Protein AF-A0A535RSL4-F1 (afdb_monomer)

Nearest PDB structures (foldseek):
  2das-assembly1_A  TM=6.069E-01  e=1.665E-01  Homo sapiens
  3ixe-assembly1_B  TM=5.047E-01  e=1.425E+00  Homo sapiens
  7y3m-assembly3_I  TM=3.852E-01  e=8.974E+00  Homo sapiens
  5b4x-assembly2_D  TM=2.053E-01  e=8.974E+00  Homo sapiens

Solvent-accessible surface area (backbone atoms only — not comparable to full-atom values): 4187 Å² total; per-residue (Å²): 116,40,81,55,97,92,42,82,23,79,32,69,41,57,46,48,49,68,71,56,75,73,74,74,82,42,99,47,47,14,72,60,80,61,48,46,43,80,45,72,92,49,41,45,72,56,91,95,43,41,19,46,25,68,66,40,29,34,75,62,65,75,37,77,78,77,75,133

Foldseek 3Di:
DDDDPNDDDPDPQRVCCVVVVNPDDAPAAAPQPRRHQPDCVAWDDADNGIHSHPVSCCVVVSDPPPDD

Mean predicted aligned error: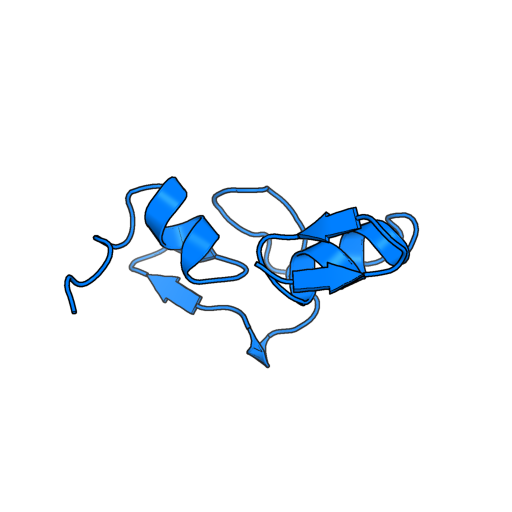 5.68 Å

Radius of gyration: 11.81 Å; Cα contacts (8 Å, |Δi|>4): 108; chains: 1; bounding box: 29×26×30 Å

pLDDT: mean 83.97, std 9.91, range [47.5, 93.56]

Sequence (68 aa):
MLEKRGELYCCPNCAEIATSGGGRTAAEKCAHCGNPIVDPSTHMTQGDATYCCNNCAIAAGATTPTSP

Structure (mmCIF, N/CA/C/O backbone):
data_AF-A0A535RSL4-F1
#
_entry.id   AF-A0A535RSL4-F1
#
loop_
_atom_site.group_PDB
_atom_site.id
_atom_site.type_symbol
_atom_site.label_atom_id
_atom_site.label_alt_id
_atom_site.label_comp_id
_atom_site.label_asym_id
_atom_site.label_entity_id
_atom_site.label_seq_id
_atom_site.pdbx_PDB_ins_code
_atom_site.Cartn_x
_atom_site.Cartn_y
_atom_site.Cartn_z
_atom_site.occupancy
_atom_site.B_iso_or_equiv
_atom_site.auth_seq_id
_atom_site.auth_comp_id
_atom_site.auth_asym_id
_atom_site.auth_atom_id
_atom_site.pdbx_PDB_model_num
ATOM 1 N N . MET A 1 1 ? -1.321 6.574 -10.016 1.00 81.06 1 MET A N 1
ATOM 2 C CA . MET A 1 1 ? -0.493 5.447 -10.504 1.00 81.06 1 MET A CA 1
ATOM 3 C C . MET A 1 1 ? 0.917 5.976 -10.730 1.00 81.06 1 MET A C 1
ATOM 5 O O . MET A 1 1 ? 1.042 7.157 -11.026 1.00 81.06 1 MET A O 1
ATOM 9 N N . LEU A 1 2 ? 1.946 5.158 -10.517 1.00 87.06 2 LEU A N 1
ATOM 10 C CA . LEU A 1 2 ? 3.367 5.512 -10.585 1.00 87.06 2 LEU A CA 1
ATOM 11 C C . LEU A 1 2 ? 4.058 4.637 -11.634 1.00 87.06 2 LEU A C 1
ATOM 13 O O . LEU A 1 2 ? 3.931 3.418 -11.566 1.00 87.06 2 LEU A O 1
ATOM 17 N N . GLU A 1 3 ? 4.822 5.231 -12.547 1.00 91.81 3 GLU A N 1
ATOM 18 C CA . GLU A 1 3 ? 5.637 4.478 -13.510 1.00 91.81 3 GLU A CA 1
ATOM 19 C C . GLU A 1 3 ? 7.060 4.274 -12.969 1.00 91.81 3 GLU A C 1
ATOM 21 O O . GLU A 1 3 ? 7.692 5.222 -12.497 1.00 91.81 3 GLU A O 1
ATOM 26 N N . LYS A 1 4 ? 7.594 3.049 -13.044 1.00 87.38 4 LYS A N 1
ATOM 27 C CA . LYS A 1 4 ? 8.984 2.735 -12.671 1.00 87.38 4 LYS A CA 1
ATOM 28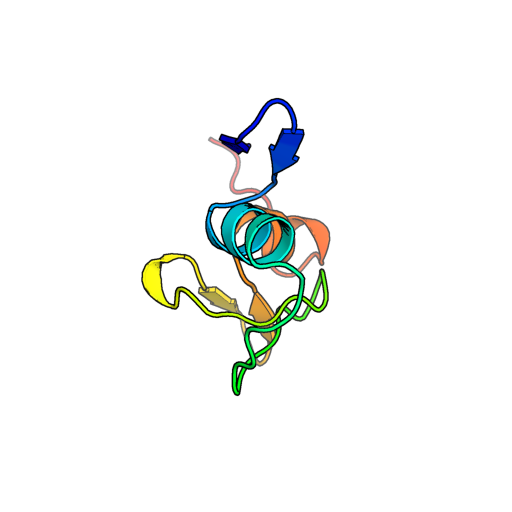 C C . LYS A 1 4 ? 9.536 1.631 -13.574 1.00 87.38 4 LYS A C 1
ATOM 30 O O . LYS A 1 4 ? 8.932 0.574 -13.683 1.00 87.38 4 LYS A O 1
ATOM 35 N N . ARG A 1 5 ? 10.692 1.863 -14.217 1.00 86.50 5 ARG A N 1
ATOM 36 C CA . ARG A 1 5 ? 11.334 0.914 -15.164 1.00 86.50 5 ARG A CA 1
ATOM 37 C C . ARG A 1 5 ? 10.423 0.431 -16.316 1.00 86.50 5 ARG A C 1
ATOM 39 O O . ARG A 1 5 ? 10.651 -0.640 -16.860 1.00 86.50 5 ARG A O 1
ATOM 46 N N . GLY A 1 6 ? 9.428 1.228 -16.710 1.00 88.69 6 GLY A N 1
ATOM 47 C CA . GLY A 1 6 ? 8.468 0.858 -17.759 1.00 88.69 6 GLY A CA 1
ATOM 48 C C . GLY A 1 6 ? 7.281 0.018 -17.272 1.00 88.69 6 GLY A C 1
ATOM 49 O O . GLY A 1 6 ? 6.481 -0.419 -18.090 1.00 88.69 6 GLY A O 1
ATOM 50 N N . GLU A 1 7 ? 7.141 -0.186 -15.960 1.00 89.56 7 GLU A N 1
ATOM 51 C CA . GLU A 1 7 ? 5.979 -0.830 -15.345 1.00 89.56 7 GLU A CA 1
ATOM 52 C C . GLU A 1 7 ? 5.145 0.175 -14.541 1.00 89.56 7 GLU A C 1
ATOM 54 O O . GLU A 1 7 ? 5.676 1.116 -13.939 1.00 89.56 7 GLU A O 1
ATOM 59 N N . LEU A 1 8 ? 3.828 -0.044 -14.521 1.00 90.75 8 LEU A N 1
ATOM 60 C CA . LEU A 1 8 ? 2.859 0.769 -13.791 1.00 90.75 8 LEU A CA 1
ATOM 61 C C . LEU A 1 8 ? 2.533 0.148 -12.433 1.00 90.75 8 LEU A C 1
ATOM 63 O O . LEU A 1 8 ? 2.133 -1.009 -12.335 1.00 90.75 8 LEU A O 1
ATOM 67 N N . TYR A 1 9 ? 2.628 0.962 -11.386 1.00 89.25 9 TYR A N 1
ATOM 68 C CA . TYR A 1 9 ? 2.388 0.572 -10.003 1.00 89.25 9 TYR A CA 1
ATOM 69 C C . TYR A 1 9 ? 1.328 1.454 -9.350 1.00 89.25 9 TYR A C 1
ATOM 71 O O . TYR A 1 9 ? 1.168 2.637 -9.665 1.00 89.25 9 TYR A O 1
ATOM 79 N N . CYS A 1 10 ? 0.600 0.898 -8.382 1.00 86.19 10 CYS A N 1
ATOM 80 C CA . CYS A 1 10 ? -0.415 1.674 -7.673 1.00 86.19 10 CYS A CA 1
ATOM 81 C C . CYS A 1 10 ? 0.198 2.738 -6.740 1.00 86.19 10 CYS A C 1
ATOM 83 O O . CYS A 1 10 ? -0.414 3.795 -6.568 1.00 86.19 10 CYS A O 1
ATOM 85 N N . CYS A 1 11 ? 1.395 2.484 -6.188 1.00 88.50 11 CYS A N 1
ATOM 86 C CA . CYS A 1 11 ? 2.108 3.354 -5.249 1.00 88.50 11 CYS A CA 1
ATOM 87 C C . CYS A 1 11 ? 3.634 3.100 -5.228 1.00 88.50 11 CYS A C 1
ATOM 89 O O . CYS A 1 11 ? 4.087 2.065 -5.736 1.00 88.50 11 CYS A O 1
ATOM 91 N N . PRO A 1 12 ? 4.426 3.997 -4.599 1.00 88.81 12 PRO A N 1
ATOM 92 C CA . PRO A 1 12 ? 5.867 3.818 -4.416 1.00 88.81 12 PRO A CA 1
ATOM 93 C C . PRO A 1 12 ? 6.235 2.527 -3.683 1.00 88.81 12 PRO A C 1
ATOM 95 O O . PRO A 1 12 ? 7.127 1.827 -4.147 1.00 88.81 12 PRO A O 1
ATOM 98 N N . ASN A 1 13 ? 5.515 2.140 -2.620 1.00 89.19 13 ASN A N 1
ATOM 99 C CA . ASN A 1 13 ? 5.796 0.891 -1.901 1.00 89.19 13 ASN A 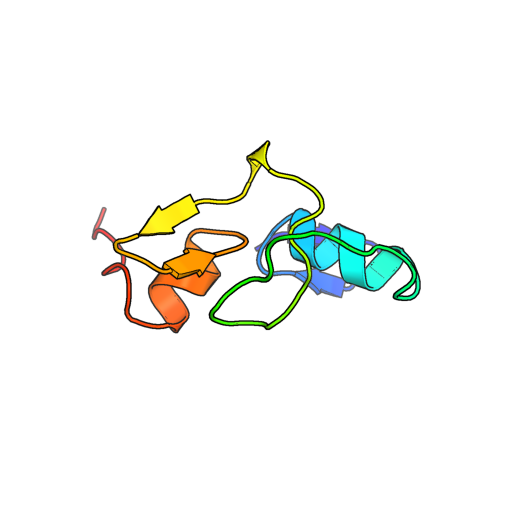CA 1
ATOM 100 C C . ASN A 1 13 ? 5.694 -0.341 -2.819 1.00 89.19 13 ASN A C 1
ATOM 102 O O . ASN A 1 13 ? 6.567 -1.203 -2.808 1.00 89.19 13 ASN A O 1
ATOM 106 N N . CYS A 1 14 ? 4.661 -0.423 -3.663 1.00 88.31 14 CYS A N 1
ATOM 107 C CA . CYS A 1 14 ? 4.526 -1.525 -4.619 1.00 88.31 14 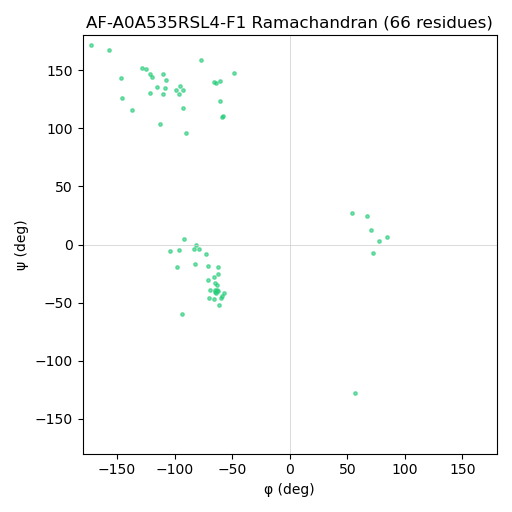CYS A CA 1
ATOM 108 C C . CYS A 1 14 ? 5.644 -1.531 -5.668 1.00 88.31 14 CYS A C 1
ATOM 110 O O . CYS A 1 14 ? 6.180 -2.598 -5.961 1.00 88.31 14 CYS A O 1
ATOM 112 N N . ALA A 1 15 ? 6.030 -0.359 -6.180 1.00 89.38 15 ALA A N 1
ATOM 113 C CA . ALA A 1 15 ? 7.142 -0.238 -7.119 1.00 89.38 15 ALA A CA 1
AT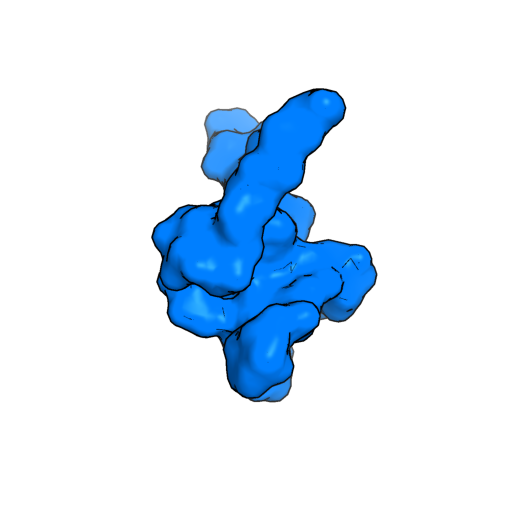OM 114 C C . ALA A 1 15 ? 8.483 -0.625 -6.469 1.00 89.38 15 ALA A C 1
ATOM 116 O O . ALA A 1 15 ? 9.318 -1.294 -7.078 1.00 89.38 15 ALA A O 1
ATOM 117 N N . GLU A 1 16 ? 8.692 -0.244 -5.210 1.00 87.69 16 GLU A N 1
ATOM 118 C CA . GLU A 1 16 ? 9.851 -0.636 -4.414 1.00 87.69 16 GLU A CA 1
ATOM 119 C C . GLU A 1 16 ? 9.908 -2.152 -4.224 1.00 87.69 16 GLU A C 1
ATOM 121 O O . GLU A 1 16 ? 10.919 -2.760 -4.567 1.00 87.69 16 GLU A O 1
ATOM 126 N N . ILE A 1 17 ? 8.832 -2.791 -3.755 1.00 87.94 17 ILE A N 1
ATOM 127 C CA . ILE A 1 17 ? 8.797 -4.247 -3.544 1.00 87.94 17 ILE A CA 1
ATOM 128 C C . ILE A 1 17 ? 9.060 -5.022 -4.838 1.00 87.94 17 ILE A C 1
ATOM 130 O O . ILE A 1 17 ? 9.893 -5.931 -4.834 1.00 87.94 17 ILE A O 1
ATOM 134 N N . ALA A 1 18 ? 8.416 -4.634 -5.941 1.00 85.38 18 ALA A N 1
ATOM 135 C CA . ALA A 1 18 ? 8.592 -5.287 -7.237 1.00 85.38 18 ALA A CA 1
ATOM 136 C C . ALA A 1 18 ? 10.036 -5.184 -7.750 1.00 85.38 18 ALA A C 1
ATOM 138 O O . ALA A 1 18 ? 10.605 -6.150 -8.250 1.00 85.38 18 ALA A O 1
ATOM 139 N N . THR A 1 19 ? 10.671 -4.026 -7.553 1.00 83.56 19 THR A N 1
ATOM 140 C CA . THR A 1 19 ? 12.056 -3.800 -7.994 1.00 83.56 19 THR A CA 1
ATOM 141 C C . THR A 1 19 ? 13.117 -4.347 -7.037 1.00 83.56 19 THR A C 1
ATOM 143 O O . THR A 1 19 ? 14.259 -4.529 -7.452 1.00 83.56 19 THR A O 1
ATOM 146 N N . SER A 1 20 ? 12.757 -4.655 -5.786 1.00 78.69 20 SER A N 1
ATOM 147 C CA . SER A 1 20 ? 13.675 -5.170 -4.755 1.00 78.69 20 SER A CA 1
ATOM 148 C C . SER A 1 20 ? 13.950 -6.676 -4.852 1.00 78.69 20 SER A C 1
ATOM 150 O O . SER A 1 20 ? 14.661 -7.216 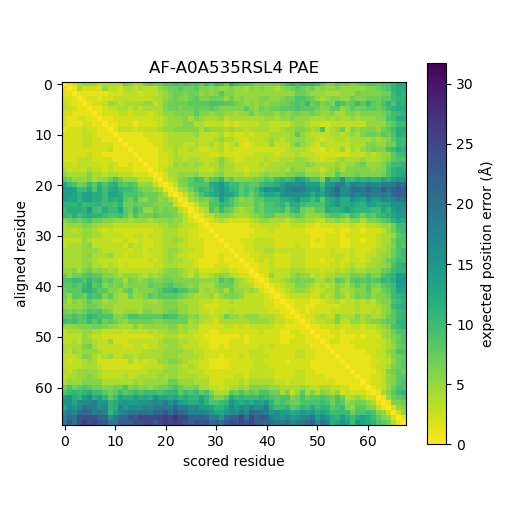-4.006 1.00 78.69 20 SER A O 1
ATOM 152 N N . GLY A 1 21 ? 13.363 -7.384 -5.823 1.00 69.94 21 GLY A N 1
ATOM 153 C CA . GLY A 1 21 ? 13.561 -8.829 -5.987 1.00 69.94 21 GLY A CA 1
ATOM 154 C C . GLY A 1 21 ? 12.980 -9.683 -4.850 1.00 69.94 21 GLY A C 1
ATOM 155 O O . GLY A 1 21 ? 13.469 -10.778 -4.602 1.00 69.94 21 GLY A O 1
ATOM 156 N N . GLY A 1 22 ? 11.969 -9.184 -4.125 1.00 61.88 22 GLY A N 1
ATOM 157 C CA . GLY A 1 22 ? 11.256 -9.948 -3.088 1.00 61.88 22 GLY A CA 1
ATOM 158 C C . GLY A 1 22 ? 11.973 -10.104 -1.739 1.00 61.88 22 GLY A C 1
ATOM 159 O O . GLY A 1 22 ? 11.433 -10.746 -0.845 1.00 61.88 22 GLY A O 1
ATOM 160 N N . GLY A 1 23 ? 13.152 -9.501 -1.550 1.00 64.88 23 GLY A N 1
ATOM 161 C CA . GLY A 1 23 ? 13.967 -9.693 -0.341 1.00 64.88 23 GLY A CA 1
ATOM 162 C C . GLY A 1 23 ? 13.601 -8.830 0.873 1.00 64.88 23 GLY A C 1
ATOM 163 O O . GLY A 1 23 ? 14.218 -8.974 1.925 1.00 64.88 23 GLY A O 1
ATOM 164 N N . ARG A 1 24 ? 12.640 -7.906 0.761 1.00 70.06 24 ARG A N 1
ATOM 165 C CA . ARG A 1 24 ? 12.298 -7.000 1.867 1.00 70.06 24 ARG A CA 1
ATOM 166 C C . ARG A 1 24 ? 11.169 -7.573 2.719 1.00 70.06 24 ARG A C 1
ATOM 168 O O . ARG A 1 24 ? 10.045 -7.736 2.251 1.00 70.06 24 ARG A O 1
ATOM 175 N N . THR A 1 25 ? 11.466 -7.831 3.986 1.00 70.88 25 THR A N 1
ATOM 176 C CA . THR A 1 25 ? 10.486 -8.211 5.007 1.00 70.88 25 THR A CA 1
ATOM 177 C C . THR A 1 25 ? 10.046 -6.979 5.789 1.00 70.88 25 THR A C 1
ATOM 179 O O . THR A 1 25 ? 10.886 -6.182 6.198 1.00 70.88 25 THR A O 1
ATOM 182 N N . ALA A 1 26 ? 8.747 -6.846 6.038 1.00 79.69 26 ALA A N 1
ATOM 183 C CA . ALA A 1 26 ? 8.188 -5.847 6.942 1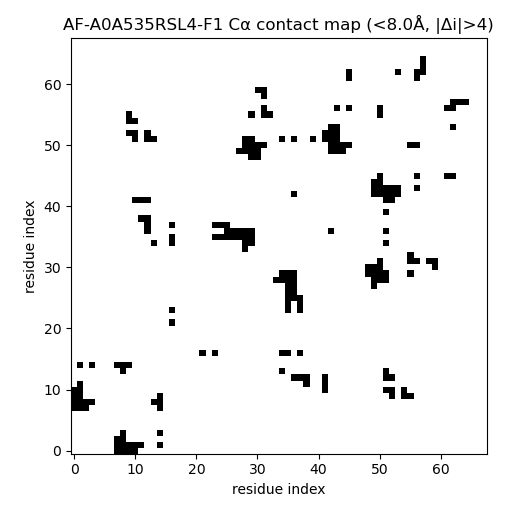.00 79.69 26 ALA A CA 1
ATOM 184 C C . ALA A 1 26 ? 7.255 -6.533 7.944 1.00 79.69 26 ALA A C 1
ATOM 186 O O . ALA A 1 26 ? 6.683 -7.581 7.630 1.00 79.69 26 ALA A O 1
ATOM 187 N N . ALA A 1 27 ? 7.114 -5.942 9.133 1.00 79.12 27 ALA A N 1
ATOM 188 C CA . ALA A 1 27 ? 6.185 -6.422 10.156 1.00 79.12 27 ALA A CA 1
ATOM 189 C C . ALA A 1 27 ? 4.723 -6.290 9.699 1.00 79.12 27 ALA A C 1
ATOM 191 O O . ALA A 1 27 ? 3.896 -7.142 10.011 1.00 79.12 27 ALA A O 1
ATOM 192 N N . GLU A 1 28 ? 4.426 -5.262 8.903 1.00 87.00 28 GLU A N 1
ATOM 193 C CA . GLU A 1 28 ? 3.099 -5.007 8.357 1.00 87.00 28 GLU A CA 1
ATOM 194 C C . GLU A 1 28 ? 3.039 -5.320 6.859 1.00 87.00 28 GLU A C 1
ATOM 196 O O . GLU A 1 28 ? 3.971 -5.058 6.089 1.00 87.00 28 GLU A O 1
ATOM 201 N N . LYS A 1 29 ? 1.907 -5.882 6.434 1.00 90.50 29 LYS A N 1
ATOM 202 C CA . LYS A 1 29 ? 1.591 -6.180 5.036 1.00 90.50 29 LYS A CA 1
ATOM 203 C C . LYS A 1 29 ? 0.320 -5.448 4.653 1.00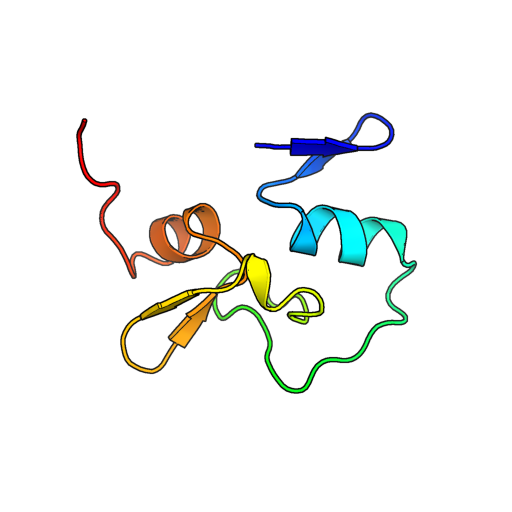 90.50 29 LYS A C 1
ATOM 205 O O . LYS A 1 29 ? -0.590 -5.310 5.463 1.00 90.50 29 LYS A O 1
ATOM 210 N N . CYS A 1 30 ? 0.251 -5.024 3.399 1.00 92.06 30 CYS A N 1
ATOM 211 C CA . CYS A 1 30 ? -0.965 -4.450 2.852 1.00 92.06 30 CYS A CA 1
ATOM 212 C C . CYS A 1 30 ? -2.094 -5.483 2.904 1.00 92.06 30 CYS A C 1
ATOM 214 O O . CYS A 1 30 ? -1.977 -6.549 2.299 1.00 92.06 30 CYS A O 1
ATOM 216 N N . ALA A 1 31 ? -3.200 -5.135 3.557 1.00 93.56 31 ALA A N 1
ATOM 217 C CA . ALA A 1 31 ? -4.384 -5.982 3.655 1.00 93.56 31 ALA A CA 1
ATOM 218 C C . ALA A 1 31 ? -5.038 -6.272 2.288 1.00 93.56 31 ALA A C 1
ATOM 220 O O . ALA A 1 31 ? -5.767 -7.248 2.153 1.00 93.56 31 ALA A O 1
ATOM 221 N N . HIS A 1 32 ? -4.753 -5.457 1.263 1.00 92.94 32 HIS A N 1
ATOM 222 C CA . HIS A 1 32 ? -5.271 -5.655 -0.093 1.00 92.94 32 HIS A CA 1
ATOM 223 C C . HIS A 1 32 ? -4.328 -6.459 -0.999 1.00 92.94 32 HIS A C 1
ATOM 225 O O . HIS A 1 32 ? -4.704 -7.504 -1.516 1.00 92.94 32 HIS A O 1
ATOM 231 N N . CYS A 1 33 ? -3.102 -5.970 -1.225 1.00 90.94 33 CYS A N 1
ATOM 232 C CA . CYS A 1 33 ? -2.183 -6.568 -2.200 1.00 90.94 33 CYS A CA 1
ATOM 233 C C . CYS A 1 33 ? -1.170 -7.544 -1.584 1.00 90.94 33 CYS A C 1
ATOM 235 O O . CYS A 1 33 ? -0.375 -8.130 -2.311 1.00 90.94 33 CYS A O 1
ATOM 237 N N . GLY A 1 34 ? -1.144 -7.695 -0.255 1.00 89.75 34 GLY A N 1
ATOM 238 C CA . GLY A 1 34 ? -0.253 -8.618 0.457 1.00 89.75 34 GLY A CA 1
ATOM 239 C C . GLY A 1 34 ? 1.223 -8.205 0.501 1.00 89.75 34 GLY A C 1
ATOM 240 O O . GLY A 1 34 ? 2.016 -8.833 1.213 1.00 89.75 34 GLY A O 1
ATOM 241 N N . ASN A 1 35 ? 1.606 -7.143 -0.216 1.00 89.44 35 ASN A N 1
ATOM 242 C CA . ASN A 1 35 ? 2.980 -6.658 -0.223 1.00 89.44 35 ASN A CA 1
ATOM 243 C C . ASN A 1 35 ? 3.396 -6.161 1.169 1.00 89.44 35 ASN A C 1
ATOM 245 O O . ASN A 1 35 ? 2.617 -5.457 1.822 1.00 89.44 35 ASN A O 1
ATOM 249 N N . PRO A 1 36 ? 4.629 -6.469 1.609 1.00 90.50 36 PRO A N 1
ATOM 250 C CA . PRO A 1 36 ? 5.180 -5.877 2.817 1.00 90.50 36 PRO A CA 1
ATOM 251 C C . PRO A 1 36 ? 5.263 -4.355 2.669 1.00 90.50 36 PRO A C 1
ATOM 253 O O . PRO A 1 36 ? 5.565 -3.826 1.593 1.00 90.50 36 PRO A O 1
ATOM 256 N N . ILE A 1 37 ? 4.954 -3.655 3.755 1.00 89.81 37 ILE A N 1
ATOM 257 C CA . ILE A 1 37 ? 4.996 -2.197 3.832 1.00 89.81 37 ILE A CA 1
ATOM 258 C C . ILE A 1 37 ? 6.394 -1.806 4.300 1.00 89.81 37 ILE A C 1
ATOM 260 O O . ILE A 1 37 ? 6.707 -1.851 5.484 1.00 89.81 37 ILE A O 1
ATOM 264 N N . VAL A 1 38 ? 7.259 -1.489 3.342 1.00 87.00 38 VAL A N 1
ATOM 265 C CA . VAL A 1 38 ? 8.670 -1.146 3.584 1.00 87.00 38 VAL A CA 1
ATOM 266 C C . VAL A 1 38 ? 8.902 0.358 3.611 1.00 87.00 38 VAL A C 1
ATOM 268 O O . VAL A 1 38 ? 9.906 0.805 4.154 1.00 87.00 38 VAL A O 1
ATOM 271 N N . ASP A 1 39 ? 7.971 1.122 3.041 1.00 79.00 39 ASP A N 1
ATOM 272 C CA . ASP A 1 39 ? 7.915 2.571 3.166 1.00 79.00 39 ASP A CA 1
ATOM 273 C C . ASP A 1 39 ? 6.669 2.959 3.979 1.00 79.00 39 ASP A C 1
ATOM 275 O O . ASP A 1 39 ? 5.553 2.908 3.455 1.00 79.00 39 ASP A O 1
ATOM 279 N N . PRO A 1 40 ? 6.824 3.328 5.263 1.00 73.75 40 PRO A N 1
ATOM 280 C CA . PRO A 1 40 ? 5.692 3.706 6.098 1.00 73.75 40 PRO A CA 1
ATOM 281 C C . PRO A 1 40 ? 5.088 5.059 5.696 1.00 73.75 40 PRO A C 1
ATOM 283 O O . PRO A 1 40 ? 3.932 5.329 5.993 1.00 73.75 40 PRO A O 1
ATOM 286 N N . SER A 1 41 ? 5.830 5.888 4.957 1.00 79.50 41 SER A N 1
ATOM 287 C CA . SER A 1 41 ? 5.398 7.218 4.503 1.00 79.50 41 SER A CA 1
ATOM 288 C C . SER A 1 41 ? 4.183 7.175 3.571 1.00 79.50 41 SER A C 1
ATOM 290 O O . SER A 1 41 ? 3.449 8.153 3.453 1.00 79.50 41 SER A O 1
ATOM 292 N N . THR A 1 42 ? 3.989 6.052 2.877 1.00 75.56 42 THR A N 1
ATOM 293 C CA . THR A 1 42 ? 2.891 5.847 1.924 1.00 75.56 42 THR A CA 1
ATOM 294 C C . THR A 1 42 ? 1.777 4.960 2.466 1.00 75.56 42 THR A C 1
ATOM 296 O O . THR A 1 42 ? 0.746 4.815 1.799 1.00 75.56 42 THR A O 1
ATOM 299 N N . HIS A 1 43 ? 1.950 4.384 3.662 1.00 86.12 43 HIS A N 1
ATOM 300 C CA . HIS A 1 43 ? 0.924 3.545 4.254 1.00 86.12 43 HIS A CA 1
ATOM 301 C C . HIS A 1 43 ? -0.214 4.367 4.836 1.00 86.12 43 HIS A C 1
ATOM 303 O O . HIS A 1 43 ? -0.085 5.544 5.164 1.00 86.12 43 HIS A O 1
ATOM 309 N N . MET A 1 44 ? -1.348 3.709 4.992 1.00 89.12 44 MET A N 1
ATOM 310 C CA . MET A 1 44 ? -2.481 4.255 5.708 1.00 89.12 44 MET A CA 1
ATOM 311 C C . MET A 1 44 ? -3.218 3.135 6.408 1.00 89.12 44 MET A C 1
ATOM 313 O O . MET A 1 44 ? -3.357 2.033 5.873 1.00 89.12 44 MET A O 1
ATOM 317 N N . THR A 1 45 ? -3.713 3.448 7.592 1.00 90.50 45 THR A N 1
ATOM 318 C CA . THR A 1 45 ? -4.490 2.526 8.407 1.00 90.50 45 THR A CA 1
ATOM 319 C C . THR A 1 45 ? -5.935 2.986 8.404 1.00 90.50 45 THR A C 1
ATOM 321 O O . THR A 1 45 ? -6.218 4.177 8.543 1.00 90.50 45 THR A O 1
ATOM 324 N N . GLN A 1 46 ? -6.851 2.045 8.210 1.00 89.38 46 GLN A N 1
ATOM 325 C CA . GLN A 1 46 ? -8.278 2.305 8.243 1.00 89.38 46 GLN A CA 1
ATOM 326 C C . GLN A 1 46 ? -8.990 1.196 9.011 1.00 89.38 46 GLN A C 1
ATOM 328 O O . GLN A 1 46 ? -8.950 0.030 8.613 1.00 89.38 46 GLN A O 1
ATOM 333 N N . GLY A 1 47 ? -9.602 1.564 10.139 1.00 86.81 47 GLY A N 1
ATOM 334 C CA . GLY A 1 47 ? -10.014 0.587 11.145 1.00 86.81 47 GLY A CA 1
ATOM 335 C C . GLY A 1 47 ? -8.809 -0.236 11.606 1.00 86.81 47 GLY A C 1
ATOM 336 O O . GLY A 1 47 ? -7.765 0.327 11.928 1.00 86.81 47 GLY A O 1
ATOM 337 N N . ASP A 1 48 ? -8.943 -1.560 11.563 1.00 87.94 48 ASP A N 1
ATOM 338 C CA . ASP A 1 48 ? -7.897 -2.523 11.936 1.00 87.94 48 ASP A CA 1
ATOM 339 C C . ASP A 1 48 ? -7.009 -2.972 10.757 1.00 87.94 48 ASP A C 1
ATOM 341 O O . ASP A 1 48 ? -6.170 -3.860 10.908 1.00 87.94 48 ASP A O 1
ATOM 345 N N . ALA A 1 49 ? -7.194 -2.398 9.562 1.00 91.94 49 ALA A N 1
ATOM 346 C CA . ALA A 1 49 ? -6.473 -2.802 8.358 1.00 91.94 49 ALA A CA 1
ATOM 347 C C . ALA A 1 49 ? -5.460 -1.741 7.902 1.00 91.94 49 ALA A C 1
ATOM 349 O O . ALA A 1 49 ? -5.806 -0.574 7.706 1.00 91.94 49 ALA A O 1
ATOM 350 N N . THR A 1 50 ? -4.218 -2.167 7.653 1.00 92.75 50 THR A N 1
ATOM 351 C CA . THR A 1 50 ? -3.166 -1.324 7.063 1.00 92.75 50 THR A CA 1
ATOM 352 C C . THR A 1 50 ? -3.043 -1.590 5.559 1.00 92.75 50 THR A C 1
ATOM 354 O O . THR A 1 50 ? -2.963 -2.733 5.103 1.00 92.75 50 THR A O 1
ATOM 357 N N . TYR A 1 51 ? -2.983 -0.523 4.766 1.00 93.00 51 TYR A N 1
ATOM 358 C CA . TYR A 1 51 ? -2.831 -0.552 3.314 1.00 93.00 51 TYR A CA 1
ATOM 359 C C . TYR A 1 51 ? -1.551 0.171 2.904 1.00 93.00 51 TYR A C 1
ATOM 361 O O . TYR A 1 51 ? -1.195 1.195 3.477 1.00 93.00 51 TYR A O 1
ATOM 369 N N . CYS A 1 52 ? -0.873 -0.315 1.861 1.00 91.69 52 CYS A N 1
ATOM 370 C CA . CYS A 1 52 ? 0.339 0.334 1.349 1.00 91.69 52 CYS A CA 1
ATOM 371 C C . CYS A 1 52 ? 0.077 1.647 0.588 1.00 91.69 52 CYS A C 1
ATOM 373 O O . CYS A 1 52 ? 1.037 2.282 0.161 1.00 91.69 52 CYS A O 1
ATOM 375 N N . CYS A 1 53 ? -1.191 1.989 0.318 1.00 90.94 53 CYS A N 1
ATOM 376 C CA . CYS A 1 53 ? -1.628 3.263 -0.259 1.00 90.94 53 CYS A CA 1
ATOM 377 C C . CYS A 1 53 ? -3.161 3.398 -0.273 1.00 90.94 53 CYS A C 1
ATOM 379 O O . CYS A 1 53 ? -3.887 2.414 -0.102 1.00 90.94 53 CYS A O 1
ATOM 381 N N . ASN A 1 54 ? -3.643 4.598 -0.618 1.00 89.19 54 ASN A N 1
ATOM 382 C CA . ASN A 1 54 ? -5.075 4.888 -0.759 1.00 89.19 54 ASN A CA 1
ATOM 383 C C . ASN A 1 54 ? -5.759 4.093 -1.868 1.00 89.19 54 ASN A C 1
ATOM 385 O O . ASN A 1 54 ? -6.883 3.646 -1.688 1.00 89.19 54 ASN A O 1
ATOM 389 N N . ASN A 1 55 ? -5.074 3.821 -2.980 1.00 89.44 55 ASN A N 1
ATOM 390 C CA . ASN A 1 55 ? -5.657 3.000 -4.043 1.00 89.44 55 ASN A CA 1
ATOM 391 C C . ASN A 1 55 ? -5.947 1.575 -3.565 1.00 89.44 55 ASN A C 1
ATOM 393 O O . ASN A 1 55 ? -6.979 1.015 -3.911 1.00 89.44 55 ASN A O 1
ATOM 397 N N . CYS A 1 56 ? -5.064 0.998 -2.747 1.00 91.56 56 CYS A N 1
ATOM 398 C CA . CYS A 1 56 ? -5.292 -0.317 -2.159 1.00 91.56 56 CYS A CA 1
ATOM 399 C C . CYS A 1 56 ? -6.419 -0.298 -1.124 1.00 91.56 56 CYS A C 1
ATOM 401 O O . CYS A 1 56 ? -7.211 -1.233 -1.093 1.00 91.56 56 CYS A O 1
ATOM 403 N N . ALA A 1 57 ? -6.515 0.758 -0.315 1.00 90.75 57 ALA A N 1
ATOM 404 C CA . ALA A 1 57 ? -7.620 0.918 0.625 1.00 90.75 57 ALA A CA 1
ATOM 405 C C . ALA A 1 57 ? -8.971 1.063 -0.102 1.00 90.75 57 ALA A C 1
ATOM 407 O O . ALA A 1 57 ? -9.947 0.420 0.276 1.00 90.75 57 ALA A O 1
ATOM 408 N N . ILE A 1 58 ? -9.013 1.828 -1.199 1.00 90.00 58 ILE A N 1
ATOM 409 C CA . ILE A 1 58 ? -10.202 1.975 -2.049 1.00 90.00 58 ILE A CA 1
ATOM 410 C C . ILE A 1 58 ? -10.561 0.654 -2.735 1.00 90.00 58 ILE A C 1
ATOM 412 O O . ILE A 1 58 ? -11.716 0.239 -2.708 1.00 90.00 58 ILE A O 1
ATOM 416 N N . ALA A 1 59 ? -9.581 -0.041 -3.316 1.00 90.25 59 ALA A N 1
ATOM 417 C CA . ALA A 1 59 ? -9.800 -1.319 -3.991 1.00 90.25 59 ALA A CA 1
ATOM 418 C C . ALA A 1 59 ? -10.234 -2.441 -3.030 1.00 90.25 59 ALA A C 1
ATOM 420 O O . ALA A 1 59 ? -10.961 -3.345 -3.433 1.00 90.25 59 ALA A O 1
ATOM 421 N N . ALA A 1 60 ? -9.837 -2.367 -1.757 1.00 89.00 60 ALA A N 1
ATOM 422 C CA . ALA A 1 60 ? -10.338 -3.239 -0.697 1.00 89.00 60 ALA A CA 1
ATOM 423 C C . ALA A 1 60 ? -11.727 -2.839 -0.166 1.00 89.00 60 ALA A C 1
ATOM 425 O O . ALA A 1 60 ? -12.261 -3.527 0.699 1.00 89.00 60 ALA A O 1
ATOM 426 N N . GLY A 1 61 ? -12.303 -1.730 -0.640 1.00 87.56 61 GLY A N 1
ATOM 427 C CA . GLY A 1 61 ? -13.567 -1.193 -0.134 1.00 87.56 61 GLY A CA 1
ATOM 428 C C . GLY A 1 61 ? -13.466 -0.589 1.267 1.00 87.56 61 GLY A C 1
ATOM 429 O O . GLY A 1 61 ? -14.492 -0.311 1.879 1.00 87.56 61 GLY A O 1
ATOM 430 N N . ALA A 1 62 ? -12.250 -0.379 1.780 1.00 83.44 62 ALA A N 1
ATOM 431 C CA . ALA A 1 62 ? -12.036 0.229 3.084 1.00 83.44 62 ALA A CA 1
ATOM 432 C C . ALA A 1 62 ? -12.404 1.708 3.044 1.00 83.44 62 ALA A C 1
ATOM 434 O O . ALA A 1 62 ? -13.072 2.213 3.935 1.00 83.44 62 ALA A O 1
ATOM 435 N N . THR A 1 63 ? -11.966 2.430 2.012 1.00 76.81 63 THR A N 1
ATOM 436 C CA . THR A 1 63 ? -12.292 3.851 1.822 1.00 76.81 63 THR A CA 1
ATOM 437 C C . THR A 1 63 ? -13.127 4.002 0.570 1.00 76.81 63 THR A C 1
ATOM 439 O O . THR A 1 63 ? -12.783 3.466 -0.480 1.00 76.81 63 THR A O 1
ATOM 442 N N . THR A 1 64 ? -14.191 4.795 0.627 1.00 72.06 64 THR A N 1
ATOM 443 C CA . THR A 1 64 ? -14.791 5.299 -0.608 1.00 72.06 64 THR A CA 1
ATOM 444 C C . THR A 1 64 ? -13.790 6.237 -1.281 1.00 72.06 64 THR A C 1
ATOM 446 O O . THR A 1 64 ? -13.162 7.027 -0.567 1.00 72.06 64 THR A O 1
ATOM 449 N N . PRO A 1 65 ? -13.634 6.205 -2.619 1.00 65.44 65 PRO A N 1
ATOM 450 C CA . PRO A 1 65 ? -12.946 7.287 -3.302 1.00 65.44 65 PRO A CA 1
ATOM 451 C C . PRO A 1 65 ? -13.727 8.549 -2.949 1.00 65.44 65 PRO A C 1
ATOM 453 O O . PRO A 1 65 ? -14.899 8.671 -3.303 1.00 65.44 65 PRO A O 1
ATOM 456 N N . THR A 1 66 ? -13.137 9.438 -2.155 1.00 56.78 66 THR A N 1
ATOM 457 C CA . THR A 1 66 ? -13.738 10.745 -1.921 1.00 56.78 66 THR A CA 1
ATOM 458 C C . THR A 1 66 ? -13.864 11.394 -3.289 1.00 56.78 66 THR A C 1
ATOM 460 O O . THR A 1 66 ? -12.851 11.679 -3.931 1.00 56.78 66 THR A 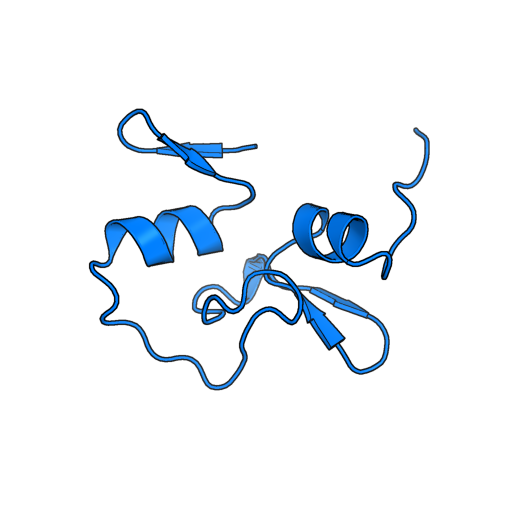O 1
ATOM 463 N N . SER A 1 67 ? -15.107 11.519 -3.764 1.00 47.50 67 SER A N 1
ATOM 464 C CA . SER A 1 67 ? -15.453 12.365 -4.905 1.00 47.50 67 SER A CA 1
ATOM 465 C C . SER A 1 67 ? -14.824 13.754 -4.715 1.00 47.50 67 SER A C 1
ATOM 467 O O . SER A 1 67 ? -14.658 14.165 -3.564 1.00 47.50 67 SER A O 1
ATOM 469 N N . PRO A 1 68 ? -14.437 14.421 -5.818 1.00 56.34 68 PRO A N 1
ATOM 470 C CA . PRO A 1 68 ? -13.595 15.621 -5.817 1.00 56.34 68 PRO A CA 1
ATOM 471 C C . PRO A 1 68 ? -14.138 16.781 -4.979 1.00 56.34 68 PRO A C 1
ATOM 473 O O . PRO A 1 68 ? -15.379 16.906 -4.864 1.00 56.34 68 PRO A O 1
#

Secondary structure (DSSP, 8-state):
-EEETTEEESSHHHHHHHHTTT----S-B-TTT--B---GGG-EEETTEEESSHHHHHHTTSS-----